Protein AF-A0A222NSB7-F1 (afdb_monomer)

Structure (mmCIF, N/CA/C/O backbone):
data_AF-A0A222NSB7-F1
#
_entry.id   AF-A0A222NSB7-F1
#
loop_
_atom_site.group_PDB
_atom_site.id
_atom_site.type_symbol
_atom_site.label_atom_id
_atom_site.label_alt_id
_atom_site.label_comp_id
_atom_site.label_asym_id
_atom_site.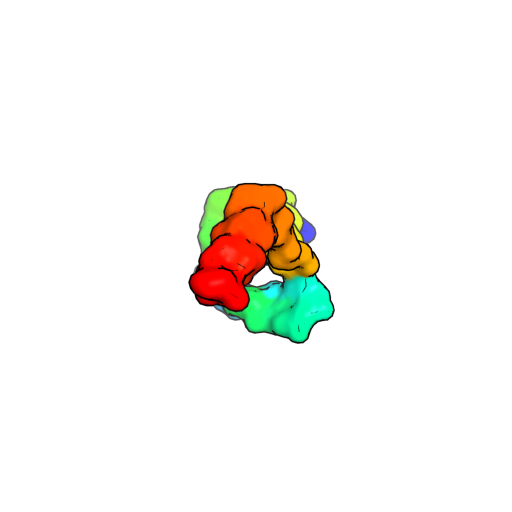label_entity_id
_atom_site.label_seq_id
_atom_site.pdbx_PDB_ins_code
_atom_site.Cartn_x
_atom_site.Cartn_y
_atom_site.Cartn_z
_atom_site.occupancy
_atom_site.B_iso_or_equiv
_atom_site.auth_seq_id
_atom_site.auth_comp_id
_atom_site.auth_asym_id
_atom_site.auth_atom_id
_atom_site.pdbx_PDB_model_num
ATOM 1 N N . SER A 1 1 ? -3.505 10.370 1.983 1.00 90.50 1 SER A N 1
ATOM 2 C CA . SER A 1 1 ? -3.194 9.686 3.252 1.00 90.50 1 SER A CA 1
ATOM 3 C C . SER A 1 1 ? -4.299 8.687 3.530 1.00 90.50 1 SER A C 1
ATOM 5 O O . SER A 1 1 ? -5.412 8.893 3.061 1.00 90.50 1 SER A O 1
ATOM 7 N N . ILE A 1 2 ? -3.994 7.591 4.217 1.00 95.50 2 ILE A N 1
ATOM 8 C CA . ILE A 1 2 ? -4.982 6.577 4.594 1.00 95.50 2 ILE A CA 1
ATOM 9 C C . ILE A 1 2 ? -5.821 7.123 5.748 1.00 95.50 2 ILE A C 1
ATOM 11 O O . ILE A 1 2 ? -5.266 7.574 6.753 1.00 95.50 2 ILE A O 1
ATOM 15 N N . LEU A 1 3 ? -7.142 7.103 5.581 1.00 96.75 3 LEU A N 1
ATOM 16 C CA . LEU A 1 3 ? -8.100 7.563 6.584 1.00 96.75 3 LEU A CA 1
ATOM 17 C C . LEU A 1 3 ? -8.491 6.411 7.525 1.00 96.75 3 LEU A C 1
ATOM 19 O O . LEU A 1 3 ? -8.533 5.265 7.076 1.00 96.75 3 LEU A O 1
ATOM 23 N N . PRO A 1 4 ? -8.848 6.687 8.794 1.00 96.81 4 PRO A N 1
ATOM 24 C CA . PRO A 1 4 ? -9.319 5.656 9.725 1.00 96.81 4 PRO A CA 1
ATOM 25 C C . PRO A 1 4 ? -10.514 4.848 9.197 1.00 96.81 4 PRO A C 1
ATOM 27 O O . PRO A 1 4 ? -10.609 3.651 9.438 1.00 96.81 4 PRO A O 1
ATOM 30 N N . THR A 1 5 ? -11.395 5.477 8.414 1.00 97.38 5 THR A N 1
ATOM 31 C CA . THR A 1 5 ? -12.570 4.832 7.805 1.00 97.38 5 THR A CA 1
ATOM 32 C C . THR A 1 5 ? -12.222 3.775 6.754 1.00 97.38 5 THR A C 1
ATOM 34 O O . THR A 1 5 ? -13.072 2.965 6.403 1.00 97.38 5 THR A O 1
ATOM 37 N N . MET A 1 6 ? -10.984 3.764 6.249 1.00 95.88 6 MET A N 1
ATOM 38 C CA . MET A 1 6 ? -10.515 2.798 5.250 1.00 95.88 6 MET A CA 1
ATOM 39 C C . MET A 1 6 ? -10.073 1.468 5.871 1.00 95.88 6 MET A C 1
ATOM 41 O O . MET A 1 6 ? -9.878 0.495 5.146 1.00 95.88 6 MET A O 1
ATOM 45 N N . VAL A 1 7 ? -9.892 1.403 7.192 1.00 96.88 7 VAL A N 1
ATOM 46 C CA . VAL A 1 7 ? -9.437 0.187 7.877 1.00 96.88 7 VAL A CA 1
ATOM 47 C C . VAL A 1 7 ? -10.474 -0.927 7.721 1.00 96.88 7 VAL A C 1
ATOM 49 O O . VAL A 1 7 ? -11.678 -0.683 7.774 1.00 96.88 7 VAL A O 1
ATOM 52 N N . GLY A 1 8 ? -10.006 -2.155 7.489 1.00 96.81 8 GLY A N 1
ATOM 53 C CA . GLY A 1 8 ? -10.873 -3.319 7.281 1.00 96.81 8 GLY A CA 1
ATOM 54 C C . GLY A 1 8 ? -11.365 -3.501 5.843 1.00 96.81 8 GLY A C 1
ATOM 55 O O . GLY A 1 8 ? -12.048 -4.479 5.553 1.00 96.81 8 GLY A O 1
ATOM 56 N N . HIS A 1 9 ? -10.999 -2.599 4.930 1.00 97.25 9 HIS A N 1
ATOM 57 C CA . HIS A 1 9 ? -11.338 -2.702 3.514 1.00 97.25 9 HIS A CA 1
ATOM 58 C C . HIS A 1 9 ? -10.137 -3.169 2.691 1.00 97.25 9 HIS A C 1
ATOM 60 O O . HIS A 1 9 ? -8.982 -2.880 3.015 1.00 97.25 9 HIS A O 1
ATOM 66 N N . THR A 1 10 ? -10.425 -3.857 1.586 1.00 97.31 10 THR A N 1
ATOM 67 C CA . THR A 1 10 ? -9.429 -4.150 0.551 1.00 97.31 10 THR A CA 1
ATOM 68 C C . THR A 1 10 ? -9.540 -3.101 -0.541 1.00 97.31 10 THR A C 1
ATOM 70 O O . THR A 1 10 ? -10.584 -2.973 -1.175 1.00 97.31 10 THR A O 1
ATOM 73 N N . ILE A 1 11 ? -8.468 -2.346 -0.755 1.00 95.81 11 ILE A N 1
ATOM 74 C CA . ILE A 1 11 ? -8.414 -1.273 -1.745 1.00 95.81 11 ILE A CA 1
ATOM 75 C C . 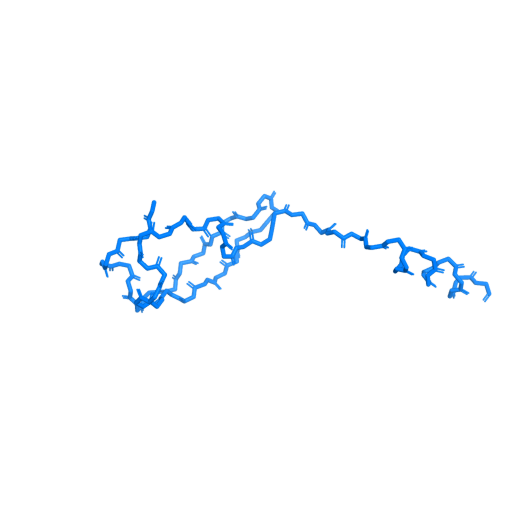ILE A 1 11 ? -7.455 -1.684 -2.854 1.00 95.81 11 ILE A C 1
ATOM 77 O O . ILE A 1 11 ? -6.308 -2.045 -2.602 1.00 95.81 11 ILE A O 1
ATOM 81 N N . ALA A 1 12 ? -7.930 -1.615 -4.093 1.00 96.75 12 ALA A N 1
ATOM 82 C CA . ALA A 1 12 ? -7.133 -1.856 -5.283 1.00 96.75 12 ALA A CA 1
ATOM 83 C C . ALA A 1 12 ? -6.318 -0.594 -5.620 1.00 96.75 12 ALA A C 1
ATOM 85 O O . ALA A 1 12 ? -6.868 0.409 -6.072 1.00 96.75 12 ALA A O 1
ATOM 86 N N . ILE A 1 13 ? -5.009 -0.622 -5.366 1.00 95.62 13 ILE A N 1
ATOM 87 C CA . ILE A 1 13 ? -4.113 0.528 -5.550 1.00 95.62 13 ILE A CA 1
ATOM 88 C C . ILE A 1 13 ? -3.339 0.361 -6.860 1.00 95.62 13 ILE A C 1
ATOM 90 O O . ILE A 1 13 ? -2.696 -0.662 -7.086 1.00 95.62 13 ILE A O 1
ATOM 94 N N . HIS A 1 14 ? -3.376 1.376 -7.724 1.00 94.81 14 HIS A N 1
ATOM 95 C CA . HIS A 1 14 ? -2.676 1.347 -9.008 1.00 94.81 14 HIS A CA 1
ATOM 96 C C . HIS A 1 14 ? -1.171 1.602 -8.851 1.00 94.81 14 HIS A C 1
ATOM 98 O O . HIS A 1 14 ? -0.770 2.608 -8.263 1.00 94.81 14 HIS A O 1
ATOM 104 N N . ASN A 1 15 ? -0.336 0.736 -9.428 1.00 93.75 15 ASN A N 1
ATOM 105 C CA . ASN A 1 15 ? 1.126 0.838 -9.350 1.00 93.75 15 ASN A CA 1
ATOM 106 C C . ASN A 1 15 ? 1.800 1.431 -10.599 1.00 93.75 15 ASN A C 1
ATOM 108 O O . ASN A 1 15 ? 3.025 1.493 -10.669 1.00 93.75 15 ASN A O 1
ATOM 112 N N . GLY A 1 16 ? 1.006 1.856 -11.585 1.00 92.31 16 GLY A N 1
ATOM 113 C CA . GLY A 1 16 ? 1.480 2.321 -12.892 1.00 92.31 16 GLY A CA 1
ATOM 114 C C . GLY A 1 16 ? 1.340 1.285 -14.010 1.00 92.31 16 GLY A C 1
ATOM 115 O O . GLY A 1 16 ? 1.425 1.659 -15.175 1.00 92.31 16 GLY A O 1
ATOM 116 N N . LYS A 1 17 ? 1.086 0.015 -13.676 1.00 92.62 17 LYS A N 1
ATOM 117 C CA . LYS A 1 17 ? 0.834 -1.069 -14.634 1.00 92.62 17 LYS A CA 1
ATOM 118 C C . LYS A 1 17 ? -0.481 -1.794 -14.350 1.00 92.62 17 LYS A C 1
ATOM 120 O O . LYS A 1 17 ? -1.225 -2.093 -15.277 1.00 92.62 17 LYS A O 1
ATOM 125 N N . GLU A 1 18 ? -0.752 -2.087 -13.084 1.00 94.69 18 GLU A N 1
ATOM 126 C CA . GLU A 1 18 ? -1.923 -2.837 -12.642 1.00 94.69 18 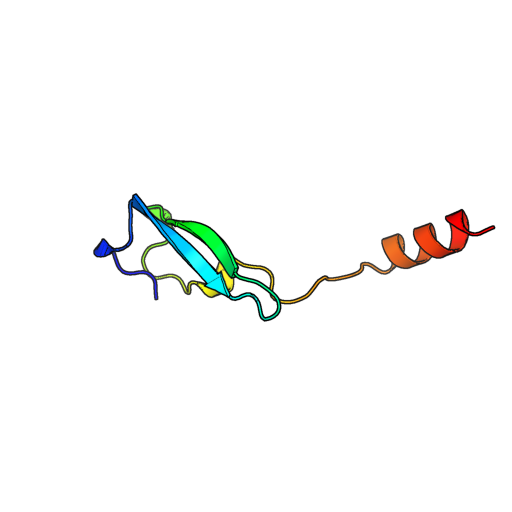GLU A CA 1
ATOM 127 C C . GLU A 1 18 ? -2.443 -2.334 -11.291 1.00 94.69 18 GLU A C 1
ATOM 129 O O . GLU A 1 18 ? -1.807 -1.518 -10.614 1.00 94.69 18 GLU A O 1
ATOM 134 N N . HIS A 1 19 ? -3.621 -2.821 -10.902 1.00 95.56 19 HIS A N 1
ATOM 135 C CA . HIS A 1 19 ? -4.205 -2.557 -9.593 1.00 95.56 19 HIS A CA 1
ATOM 136 C C . HIS A 1 19 ? -3.908 -3.713 -8.640 1.00 95.56 19 HIS A C 1
ATOM 138 O O . HIS A 1 19 ? -4.362 -4.834 -8.856 1.00 95.56 19 HIS A O 1
ATOM 144 N N . ILE A 1 20 ? -3.183 -3.421 -7.563 1.00 95.31 20 ILE A N 1
ATOM 145 C CA . ILE A 1 20 ? -2.808 -4.397 -6.543 1.00 95.31 20 ILE A CA 1
ATOM 146 C C . ILE A 1 20 ? -3.779 -4.263 -5.362 1.00 95.31 20 ILE A C 1
ATOM 148 O O . ILE A 1 20 ? -3.856 -3.183 -4.767 1.00 95.31 20 ILE A O 1
ATOM 152 N N . PRO A 1 21 ? -4.544 -5.314 -5.012 1.00 96.56 21 PRO A N 1
ATOM 153 C CA . PRO A 1 21 ? -5.442 -5.281 -3.866 1.00 96.56 21 PRO A CA 1
ATOM 154 C C . PRO A 1 21 ? -4.644 -5.332 -2.560 1.00 96.56 21 PRO A C 1
ATOM 156 O O . PRO A 1 21 ? -3.894 -6.275 -2.314 1.00 96.56 21 PRO A O 1
ATOM 159 N N . ILE A 1 22 ? -4.825 -4.323 -1.708 1.00 96.25 22 ILE A N 1
ATOM 160 C CA . ILE A 1 22 ? -4.207 -4.242 -0.382 1.00 96.25 22 ILE A CA 1
ATOM 161 C C . ILE A 1 22 ? -5.287 -4.130 0.683 1.00 96.25 22 ILE A C 1
ATOM 163 O O . ILE A 1 22 ? -6.145 -3.250 0.631 1.00 96.25 22 ILE A O 1
ATOM 167 N N . TYR A 1 23 ? -5.212 -5.011 1.676 1.00 97.50 23 TYR A N 1
ATOM 168 C CA . TYR A 1 23 ? -6.039 -4.942 2.872 1.00 97.50 23 TYR A CA 1
ATOM 169 C C . TYR A 1 23 ? -5.478 -3.910 3.857 1.00 97.50 23 TYR A C 1
ATOM 171 O O . TYR A 1 23 ? -4.320 -3.996 4.273 1.00 97.50 23 TYR A O 1
ATOM 179 N N . ILE A 1 24 ? -6.294 -2.925 4.231 1.00 97.25 24 ILE A N 1
ATOM 180 C CA . ILE A 1 24 ? -5.862 -1.798 5.061 1.00 97.25 24 ILE A CA 1
ATOM 181 C C . ILE A 1 24 ? -5.980 -2.131 6.551 1.00 97.25 24 ILE A C 1
ATOM 183 O O . ILE A 1 24 ? -7.046 -2.504 7.045 1.00 97.25 24 ILE A O 1
ATOM 187 N N . THR A 1 25 ? -4.889 -1.915 7.290 1.00 96.88 25 THR A N 1
ATOM 188 C CA . THR A 1 25 ? -4.805 -2.129 8.745 1.00 96.88 25 THR A CA 1
ATOM 189 C C . THR A 1 25 ? -4.577 -0.818 9.507 1.00 96.88 25 THR A C 1
ATOM 191 O O . THR A 1 25 ? -4.077 0.158 8.948 1.00 96.88 25 THR A O 1
ATOM 194 N N . ASN A 1 26 ? -4.919 -0.791 10.803 1.00 96.56 26 ASN A N 1
ATOM 195 C CA . ASN A 1 26 ? -4.765 0.391 11.670 1.00 96.56 26 ASN A CA 1
ATOM 196 C C . ASN A 1 26 ? -3.369 1.056 11.612 1.00 96.56 26 ASN A C 1
ATOM 198 O O . ASN A 1 26 ? -3.316 2.280 11.506 1.00 96.56 26 ASN A O 1
ATOM 202 N N . PRO A 1 27 ? -2.239 0.317 11.605 1.00 97.00 27 PRO A N 1
ATOM 203 C CA . PRO A 1 27 ? -0.905 0.925 11.522 1.00 97.00 27 PRO A CA 1
ATOM 204 C C . PRO A 1 27 ? -0.613 1.684 10.215 1.00 97.00 27 PRO A C 1
ATOM 206 O O . PRO A 1 27 ? 0.397 2.377 10.119 1.00 97.00 27 PRO A O 1
ATOM 209 N N . MET A 1 28 ? -1.452 1.538 9.186 1.00 96.50 28 MET A N 1
ATOM 210 C CA . MET A 1 28 ? -1.284 2.222 7.901 1.00 96.50 28 MET A CA 1
ATOM 211 C C . MET A 1 28 ? -1.920 3.621 7.883 1.00 96.50 28 MET A C 1
ATOM 213 O O . MET A 1 28 ? -1.610 4.421 6.999 1.00 96.50 28 MET A O 1
ATOM 217 N N . VAL A 1 29 ? -2.797 3.935 8.843 1.00 96.88 29 VAL A N 1
ATOM 218 C CA . VAL A 1 29 ? -3.494 5.227 8.927 1.00 96.88 29 VAL A CA 1
ATOM 219 C C . VAL A 1 29 ? -2.484 6.377 8.994 1.00 96.88 29 VAL A C 1
ATOM 221 O O . VAL A 1 29 ? -1.478 6.311 9.693 1.00 96.88 29 VAL A O 1
ATOM 224 N N . GLY A 1 30 ? -2.734 7.436 8.222 1.00 96.25 30 GLY A N 1
ATOM 225 C CA . GLY A 1 30 ? -1.842 8.595 8.113 1.00 96.25 30 GLY A CA 1
ATOM 226 C C . GLY A 1 30 ? -0.749 8.475 7.043 1.00 96.25 30 GLY A C 1
ATOM 227 O O . GLY A 1 30 ? -0.262 9.500 6.568 1.00 96.25 30 GLY A O 1
ATOM 228 N N . ARG A 1 31 ? -0.424 7.269 6.563 1.00 96.50 31 ARG A N 1
ATOM 229 C CA . ARG A 1 31 ? 0.580 7.055 5.501 1.00 96.50 31 ARG A CA 1
ATOM 230 C C . ARG A 1 31 ? -0.005 7.223 4.096 1.00 96.50 31 ARG A C 1
ATOM 232 O O . ARG A 1 31 ? -1.223 7.328 3.925 1.00 96.50 31 ARG A O 1
ATOM 239 N N . LYS A 1 32 ? 0.833 7.293 3.054 1.00 94.19 32 LYS A N 1
ATOM 240 C CA . LYS A 1 32 ? 0.364 7.364 1.654 1.00 94.19 32 LYS A CA 1
ATOM 241 C C . LYS A 1 32 ? 0.124 5.963 1.085 1.00 94.19 32 LY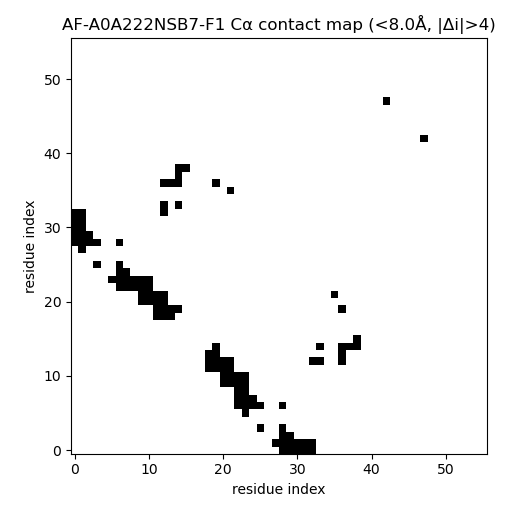S A C 1
ATOM 243 O O . LYS A 1 32 ? 0.955 5.084 1.250 1.00 94.19 32 LYS A O 1
ATOM 248 N N . LEU A 1 33 ? -0.965 5.785 0.331 1.00 91.31 33 LEU A N 1
ATOM 249 C CA . LEU A 1 33 ? -1.313 4.507 -0.317 1.00 91.31 33 LEU A CA 1
ATOM 250 C C . LEU A 1 33 ? -0.186 3.966 -1.217 1.00 91.31 33 LEU A C 1
ATOM 252 O O . LEU A 1 33 ? 0.083 2.771 -1.220 1.00 91.31 33 LEU A O 1
ATOM 256 N N . GLY A 1 34 ? 0.516 4.855 -1.925 1.00 90.12 34 GLY A N 1
ATOM 257 C CA . GLY A 1 34 ? 1.627 4.477 -2.802 1.00 90.12 34 GLY A CA 1
ATOM 258 C C . GLY A 1 34 ? 2.869 3.937 -2.084 1.00 90.12 34 GLY A C 1
ATOM 259 O O . GLY A 1 34 ? 3.711 3.340 -2.737 1.00 90.12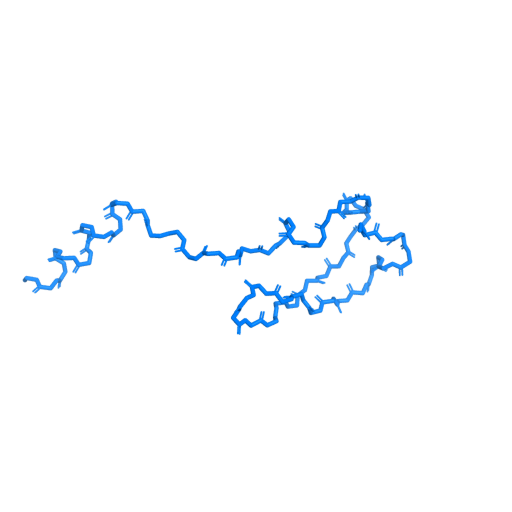 34 GLY A O 1
ATOM 260 N N . GLU A 1 35 ? 3.002 4.100 -0.762 1.00 92.56 35 GLU A N 1
ATOM 261 C CA . GLU A 1 35 ? 4.117 3.499 -0.004 1.00 92.56 35 GLU A CA 1
ATOM 262 C C . GLU A 1 35 ? 3.973 1.983 0.156 1.00 92.56 35 GLU A C 1
ATOM 264 O O . GLU A 1 35 ? 4.944 1.300 0.471 1.00 92.56 35 GLU A O 1
ATOM 269 N N . PHE A 1 36 ? 2.765 1.458 -0.044 1.00 93.25 36 PHE A N 1
ATOM 270 C CA . PHE A 1 36 ? 2.457 0.044 0.142 1.00 93.25 36 PHE A CA 1
ATOM 271 C C . PHE A 1 36 ? 2.524 -0.748 -1.165 1.00 93.25 36 PHE A C 1
ATOM 273 O O . PHE A 1 36 ? 2.308 -1.956 -1.154 1.00 93.25 36 PHE A O 1
ATOM 280 N N . VAL A 1 37 ? 2.833 -0.088 -2.287 1.00 94.06 37 VAL A N 1
ATOM 281 C CA . VAL A 1 37 ? 2.827 -0.702 -3.614 1.00 94.06 37 VAL A CA 1
ATOM 282 C C . VAL A 1 37 ? 4.098 -0.345 -4.390 1.00 94.06 37 VAL A C 1
ATOM 284 O O . VAL A 1 37 ? 4.409 0.838 -4.536 1.00 94.06 37 VAL A O 1
ATOM 287 N N . PRO A 1 38 ? 4.834 -1.329 -4.940 1.00 91.12 38 PRO A N 1
ATOM 288 C CA . PRO A 1 38 ? 6.019 -1.050 -5.741 1.00 91.12 38 PRO A CA 1
ATOM 289 C C . PRO A 1 38 ? 5.635 -0.476 -7.110 1.00 91.12 38 PRO A C 1
ATOM 291 O O . PRO A 1 38 ? 4.837 -1.066 -7.831 1.00 91.12 38 PRO A O 1
ATOM 294 N N . THR A 1 39 ? 6.246 0.645 -7.499 1.00 88.88 39 THR A N 1
ATOM 295 C CA . THR A 1 39 ? 5.967 1.339 -8.775 1.00 88.88 39 THR A CA 1
ATOM 296 C C . THR A 1 39 ? 6.932 0.983 -9.906 1.00 88.88 39 THR A C 1
ATOM 298 O O . THR A 1 39 ? 6.666 1.260 -11.074 1.00 88.88 39 THR A O 1
ATOM 301 N N . ARG A 1 40 ? 8.080 0.374 -9.588 1.00 86.31 40 ARG A N 1
ATOM 302 C CA . ARG A 1 40 ? 9.081 -0.083 -10.559 1.00 86.31 40 ARG A CA 1
ATOM 303 C C . ARG A 1 40 ? 9.586 -1.463 -10.166 1.00 86.31 40 ARG A C 1
ATOM 305 O O . ARG A 1 40 ? 9.885 -1.704 -8.999 1.00 86.31 40 ARG A O 1
ATOM 312 N N . HIS A 1 41 ? 9.760 -2.339 -11.150 1.00 78.69 41 HIS A N 1
ATOM 313 C CA . HIS A 1 41 ? 10.522 -3.569 -10.957 1.00 78.69 41 HIS A CA 1
ATOM 314 C C . HIS A 1 41 ? 12.010 -3.224 -10.952 1.00 78.69 41 HIS A C 1
ATOM 316 O O . HIS A 1 41 ? 12.605 -2.969 -11.999 1.00 78.69 41 HIS A O 1
ATOM 322 N N . PHE A 1 42 ? 12.610 -3.171 -9.765 1.00 78.69 42 PHE A N 1
ATOM 323 C 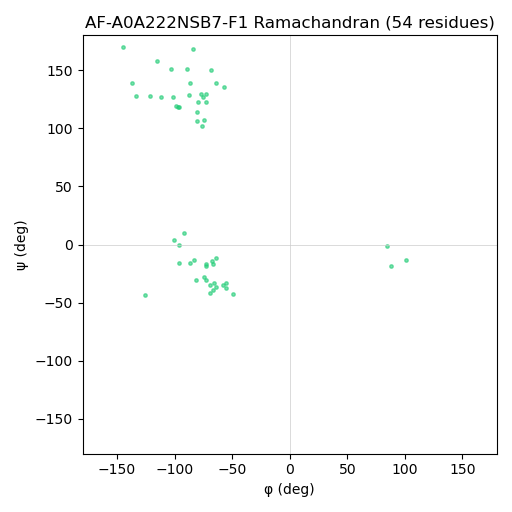CA . PHE A 1 42 ? 14.051 -2.999 -9.648 1.00 78.69 42 PHE A CA 1
ATOM 324 C C . PHE A 1 42 ? 14.745 -4.315 -10.006 1.00 78.69 42 PHE A C 1
ATOM 326 O O . PHE A 1 42 ? 14.707 -5.278 -9.241 1.00 78.69 42 PHE A O 1
ATOM 333 N N . THR A 1 43 ? 15.383 -4.365 -11.175 1.00 77.75 43 THR A N 1
ATOM 334 C CA . THR A 1 43 ? 16.319 -5.446 -11.486 1.00 77.75 43 THR A CA 1
ATOM 335 C C . THR A 1 43 ? 17.657 -5.128 -10.829 1.00 77.75 43 THR A C 1
ATOM 337 O O . THR A 1 43 ? 18.314 -4.145 -11.170 1.00 77.75 43 THR A O 1
ATOM 340 N N . SER A 1 44 ? 18.066 -5.938 -9.855 1.00 79.94 44 SER A N 1
ATOM 341 C CA . SER A 1 44 ? 19.405 -5.820 -9.284 1.00 79.94 44 SER A CA 1
ATOM 342 C C . SER A 1 44 ? 20.457 -6.242 -10.316 1.00 79.94 44 SER A C 1
ATOM 344 O O . SER A 1 44 ? 20.214 -7.094 -11.177 1.00 79.94 44 SER A O 1
ATOM 346 N N . TYR A 1 45 ? 21.651 -5.654 -10.219 1.00 76.19 45 TYR A N 1
ATOM 347 C CA . TYR A 1 45 ? 22.779 -5.980 -11.096 1.00 76.19 45 TYR A CA 1
ATOM 348 C C . TYR A 1 45 ? 23.157 -7.472 -11.041 1.00 76.19 45 TYR A C 1
ATOM 350 O O . TYR A 1 45 ? 23.497 -8.078 -12.057 1.00 76.19 45 TYR A O 1
ATOM 358 N N . GLU A 1 46 ? 23.033 -8.095 -9.867 1.00 75.00 46 GLU A N 1
ATOM 359 C CA . GLU A 1 46 ? 23.287 -9.527 -9.689 1.00 75.00 46 GLU A CA 1
ATOM 360 C C . GLU A 1 46 ? 22.268 -10.407 -10.422 1.00 75.00 46 GLU A C 1
ATOM 362 O O . GLU A 1 46 ? 22.648 -11.405 -11.038 1.00 75.00 46 GLU A O 1
ATOM 367 N N . ASN A 1 47 ? 20.989 -10.020 -10.422 1.00 67.56 47 ASN A N 1
ATOM 368 C CA . ASN A 1 47 ? 19.947 -10.754 -11.140 1.00 67.56 47 ASN A CA 1
ATOM 369 C C . ASN A 1 47 ? 20.118 -10.628 -12.663 1.00 67.56 47 ASN A C 1
ATOM 371 O O . ASN A 1 47 ? 19.941 -11.615 -13.376 1.00 67.56 47 ASN A O 1
ATOM 375 N N . ALA A 1 48 ? 20.581 -9.474 -13.157 1.00 63.75 48 ALA A N 1
ATOM 376 C CA . ALA A 1 48 ? 20.924 -9.289 -14.571 1.00 63.75 48 ALA A CA 1
ATOM 377 C C . ALA A 1 48 ? 22.102 -10.183 -15.026 1.00 63.75 48 ALA A C 1
ATOM 379 O O . ALA A 1 48 ? 22.106 -10.715 -16.141 1.00 63.75 48 ALA A O 1
ATOM 380 N N . ARG A 1 49 ? 23.101 -10.402 -14.157 1.00 66.00 49 ARG A N 1
ATOM 381 C CA . ARG A 1 49 ? 24.229 -11.311 -14.437 1.00 66.00 49 ARG A CA 1
ATOM 382 C C . ARG A 1 49 ? 23.847 -12.795 -14.397 1.00 66.00 49 ARG A C 1
ATOM 384 O O . ARG A 1 49 ? 24.450 -13.592 -15.112 1.00 66.00 49 ARG A O 1
ATOM 391 N N . LYS A 1 50 ? 22.865 -13.193 -13.581 1.00 62.72 50 LYS A N 1
ATOM 392 C CA . LYS A 1 50 ? 22.367 -14.582 -13.567 1.00 62.72 50 LYS A CA 1
ATOM 393 C C . LYS A 1 50 ? 21.604 -14.928 -14.846 1.00 62.72 50 LYS A C 1
ATOM 395 O O . LYS A 1 50 ? 21.848 -15.992 -15.409 1.00 62.72 50 LYS A O 1
ATOM 400 N N . ASP A 1 51 ? 20.765 -14.020 -15.344 1.00 61.28 51 ASP A N 1
ATOM 401 C CA . ASP A 1 51 ? 19.979 -14.254 -16.567 1.00 61.28 51 ASP A CA 1
ATOM 402 C C . ASP A 1 51 ? 20.868 -14.387 -17.822 1.00 61.28 51 ASP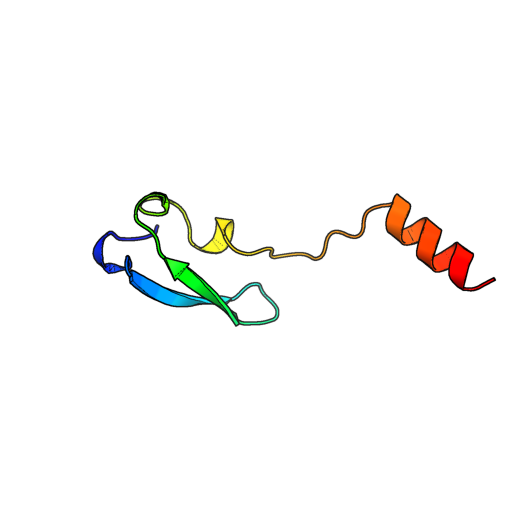 A C 1
ATOM 404 O O . ASP A 1 51 ? 20.618 -15.201 -18.710 1.00 61.28 51 ASP A O 1
ATOM 408 N N . THR A 1 52 ? 21.989 -13.661 -17.861 1.00 61.94 52 THR A N 1
ATOM 409 C CA . THR A 1 52 ? 22.9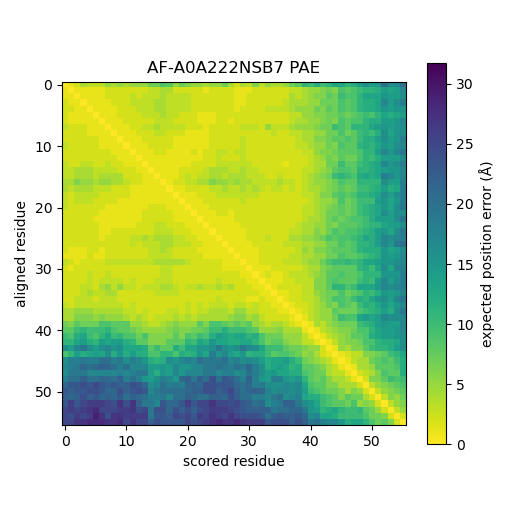92 -13.794 -18.934 1.00 61.94 52 THR A CA 1
ATOM 410 C C . THR A 1 52 ? 23.830 -15.069 -18.830 1.00 61.94 52 THR A C 1
ATOM 412 O O . THR A 1 52 ? 24.278 -15.582 -19.854 1.00 61.94 52 THR A O 1
ATOM 415 N N . LYS A 1 53 ? 24.025 -15.618 -17.624 1.00 60.53 53 LYS A N 1
ATOM 416 C CA . LYS A 1 53 ? 24.759 -16.877 -17.420 1.00 60.53 53 LYS A CA 1
ATOM 417 C C . LYS A 1 53 ? 23.893 -18.114 -17.678 1.00 60.53 53 LYS A C 1
ATOM 419 O O . LYS A 1 53 ? 24.423 -19.116 -18.130 1.00 60.53 53 LYS A O 1
ATOM 424 N N . SER A 1 54 ? 22.582 -18.031 -17.434 1.00 59.00 54 SER A N 1
ATOM 425 C CA . SER A 1 54 ? 21.621 -19.111 -17.720 1.00 59.00 54 SER A CA 1
ATOM 426 C C . SER A 1 54 ? 21.335 -19.303 -19.214 1.00 59.00 54 SER A C 1
ATOM 428 O O . SER A 1 54 ? 20.784 -20.331 -19.593 1.00 59.00 54 SER A O 1
ATOM 430 N N . ARG A 1 55 ? 21.666 -18.316 -20.057 1.00 60.78 55 ARG A N 1
ATOM 431 C CA . ARG A 1 55 ? 21.524 -18.376 -21.522 1.00 60.78 55 ARG A CA 1
ATOM 432 C C . ARG A 1 55 ? 22.780 -18.893 -22.248 1.00 60.78 55 ARG A C 1
ATOM 434 O O . ARG A 1 55 ? 22.848 -18.770 -23.469 1.00 60.78 55 ARG A O 1
ATOM 441 N N . ARG A 1 56 ? 23.771 -19.422 -21.523 1.00 52.50 56 ARG A N 1
ATOM 442 C CA . ARG A 1 56 ? 24.983 -20.045 -22.080 1.00 52.50 56 ARG A CA 1
ATOM 443 C C . ARG A 1 56 ? 25.006 -21.541 -21.837 1.00 52.50 56 ARG A C 1
ATOM 445 O O . ARG A 1 56 ? 24.591 -21.945 -20.731 1.00 52.50 56 ARG A O 1
#

Organism: NCBI:txid931267

pLDDT: mean 87.08, std 13.28, range [52.5, 97.5]

Secondary structure (DSSP, 8-state):
---GGGTT-EEEEE-SSSEEEEE--GGGTTS-GGGGS--S----HHHHHHHHHHT-

InterPro domains:
  IPR002222 Small ribosomal subunit protein uS19 [PF00203] (2-45)
  IPR002222 Small ribosomal subunit protein uS19 [PIRSF002144] (2-53)
  IPR002222 Small ribosomal subunit protein uS19 [PR00975] (15-27)
  IPR002222 Small ribosomal subunit protein uS19 [PR00975] (27-42)
  IPR002222 Small ribosomal subunit protein uS19 [PTHR11880] (2-56)
  IPR020934 Small ribosomal subunit protein uS19, conserved site [PS00323] (15-39)
  IPR023575 Small ribosomal subunit protein uS19, superfamily [G3DSA:3.30.860.10] (1-55)
  IPR023575 Small ribosomal subunit protein uS19, superfamily [SSF54570] (2-46)

Nearest PDB structures (foldseek):
  9ax7-assembly1_S  TM=9.527E-01  e=5.563E-05  Escherichia coli
  8om2-assembly1_S  TM=9.447E-01  e=8.647E-05  Saccharomyces cerevisiae
  8d8l-assembly1_S  TM=9.483E-01  e=1.078E-04  Saccharomyces cerevisiae
  7m4u-assembly1_s  TM=9.527E-01  e=1.078E-04  Acinetobacter baumannii AB0057
  3a1p-assembly2_D  TM=8.249E-01  e=3.090E-05  Thermus thermophilus HB8

Mean predicted aligned error: 7.37 Å

Sequence (56 aa):
SI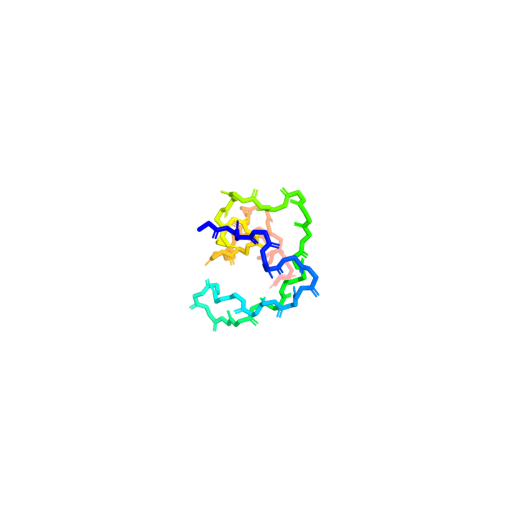LPTMVGHTIAIHNGKEHIPIYITNPMVGRKLGEFVPTRHFTSYENARKDTKSRR

Radius of gyration: 16.6 Å; Cα contacts (8 Å, |Δi|>4): 57; chains: 1; bounding box: 38×30×34 Å

Solvent-accessible surface area (backbone atoms only — not comparable to full-atom values): 3600 Å² total; per-residue (Å²): 100,38,51,78,86,49,45,82,37,72,47,69,46,74,30,88,86,53,68,48,76,42,76,38,48,76,92,49,48,69,40,56,72,70,78,80,46,76,68,68,89,80,78,52,73,69,59,58,54,48,59,62,55,72,75,105

Foldseek 3Di:
DAAPVQAQDWFQCDLCPGTDTDHDHPVCHPPDPNVVDHNDDDDDPVNVVVVVVVVD